Protein AF-A0A0F9S984-F1 (afdb_monomer_lite)

Secondary structure (DSSP, 8-state):
-----GGG--TT-EEEEGGG--EEEEEEEE--HHHHHSS---TTT---EEEEEETTT-SEEEEEGGGEEEEE-----

pLDDT: mean 80.07, std 17.89, range [41.16, 97.5]

Radius of gyration: 12.95 Å; chains: 1; bounding box: 31×30×35 Å

Organism: NCBI:txid412755

Sequence (77 aa):
MEKREVRQLRIGDRVSLKYSLGIGKITRIVWSYREYRYGNLPKDGMYPMIEFRDIMTKGKRWATYLAIAEWTHVKHW

Structure (mmCIF, N/CA/C/O backbone):
data_AF-A0A0F9S984-F1
#
_entry.id   AF-A0A0F9S984-F1
#
loop_
_atom_site.group_PDB
_atom_site.id
_atom_site.type_symbol
_atom_site.label_atom_id
_atom_site.label_alt_id
_atom_site.label_comp_id
_atom_site.label_asym_id
_atom_site.label_entity_id
_atom_site.label_seq_id
_atom_site.pdbx_PDB_ins_code
_atom_site.Cartn_x
_atom_site.Cartn_y
_atom_site.Cartn_z
_atom_site.occupancy
_atom_site.B_iso_or_equiv
_atom_site.auth_seq_id
_atom_site.auth_comp_id
_atom_site.auth_asym_id
_atom_site.auth_atom_id
_atom_site.pdbx_PDB_model_num
ATOM 1 N N . MET A 1 1 ? 7.029 17.312 -8.224 1.00 41.16 1 MET A N 1
ATOM 2 C CA . MET A 1 1 ? 6.853 16.301 -7.162 1.00 41.16 1 MET A CA 1
ATOM 3 C C . MET A 1 1 ? 7.888 15.223 -7.436 1.00 41.16 1 MET A C 1
ATOM 5 O O . MET A 1 1 ? 7.768 14.560 -8.460 1.00 41.16 1 MET A O 1
ATOM 9 N N . GLU A 1 2 ? 8.970 15.152 -6.656 1.00 42.00 2 GLU A N 1
ATOM 10 C CA . GLU A 1 2 ? 9.985 14.104 -6.842 1.00 42.00 2 GLU A CA 1
ATOM 11 C C . GLU A 1 2 ? 9.292 12.740 -6.812 1.00 42.00 2 GLU A C 1
ATOM 13 O O . GLU A 1 2 ? 8.539 12.442 -5.880 1.00 42.00 2 GLU A O 1
ATOM 18 N N . LYS A 1 3 ? 9.500 11.928 -7.854 1.00 52.22 3 LYS A N 1
ATOM 19 C CA . LYS A 1 3 ? 9.072 10.530 -7.856 1.00 52.22 3 LYS A CA 1
ATOM 20 C C . LYS A 1 3 ? 9.879 9.826 -6.768 1.00 52.22 3 LYS A C 1
ATOM 22 O O . LYS A 1 3 ? 10.987 9.371 -7.027 1.00 52.22 3 LYS A O 1
ATOM 27 N N . ARG A 1 4 ? 9.347 9.771 -5.546 1.00 63.34 4 ARG A N 1
ATOM 28 C CA . ARG A 1 4 ? 9.916 8.940 -4.484 1.00 63.34 4 ARG A CA 1
ATOM 29 C C . ARG A 1 4 ? 10.054 7.522 -5.022 1.00 63.34 4 ARG A C 1
ATOM 31 O O . ARG A 1 4 ? 9.148 7.013 -5.685 1.00 63.34 4 ARG A O 1
ATOM 38 N N . GLU A 1 5 ? 11.203 6.905 -4.788 1.00 74.88 5 GLU A N 1
ATOM 39 C CA . GLU A 1 5 ? 11.459 5.573 -5.311 1.00 74.88 5 GLU A CA 1
ATOM 40 C C . GLU A 1 5 ? 10.491 4.580 -4.670 1.00 74.88 5 GLU A C 1
ATOM 42 O O . GLU A 1 5 ? 10.433 4.440 -3.451 1.00 74.88 5 GLU A O 1
ATOM 47 N N . VAL A 1 6 ? 9.761 3.837 -5.497 1.00 76.25 6 VAL A N 1
ATOM 48 C CA . VAL A 1 6 ? 8.810 2.801 -5.064 1.00 76.25 6 VAL A CA 1
ATOM 49 C C . VAL A 1 6 ? 9.419 1.776 -4.097 1.00 76.25 6 VAL A C 1
ATOM 51 O O . VAL A 1 6 ? 8.728 1.218 -3.248 1.00 76.25 6 VAL A O 1
ATOM 54 N N . ARG A 1 7 ? 10.737 1.566 -4.184 1.00 75.56 7 ARG A N 1
ATOM 55 C CA . ARG A 1 7 ? 11.525 0.689 -3.305 1.00 75.56 7 ARG A CA 1
ATOM 56 C C . ARG A 1 7 ? 11.567 1.161 -1.853 1.00 75.56 7 ARG A C 1
ATOM 58 O O . ARG A 1 7 ? 11.884 0.371 -0.972 1.00 75.56 7 ARG A O 1
ATOM 65 N N . GLN A 1 8 ? 11.267 2.430 -1.602 1.00 82.62 8 GLN A N 1
ATOM 66 C CA . GLN A 1 8 ? 11.281 3.001 -0.262 1.00 82.62 8 GLN A CA 1
ATOM 67 C C . GLN A 1 8 ? 10.010 2.690 0.518 1.00 82.62 8 GLN A C 1
ATOM 69 O O . GLN A 1 8 ? 10.027 2.868 1.727 1.00 82.62 8 GLN A O 1
ATOM 74 N N . LEU A 1 9 ? 8.939 2.228 -0.132 1.00 85.88 9 LEU A N 1
ATOM 75 C CA . LEU A 1 9 ? 7.654 1.927 0.494 1.00 85.88 9 LEU A CA 1
ATOM 76 C C . LEU A 1 9 ? 7.791 0.812 1.549 1.00 85.88 9 LEU A C 1
ATOM 78 O O . LEU A 1 9 ? 8.378 -0.238 1.279 1.00 85.88 9 LEU A O 1
ATOM 82 N N . ARG A 1 10 ? 7.243 1.020 2.751 1.00 89.81 10 ARG A N 1
ATOM 83 C CA . ARG A 1 10 ? 7.369 0.092 3.889 1.00 89.81 10 ARG A CA 1
ATOM 84 C C . ARG A 1 10 ? 6.017 -0.312 4.453 1.00 89.81 10 ARG A C 1
ATOM 86 O O . ARG A 1 10 ? 5.048 0.445 4.446 1.00 89.81 10 ARG A O 1
ATOM 93 N N . ILE A 1 11 ? 5.972 -1.520 5.013 1.00 93.06 11 ILE A N 1
ATOM 94 C CA . ILE A 1 11 ? 4.871 -1.914 5.892 1.00 93.06 11 ILE A CA 1
ATOM 95 C C . I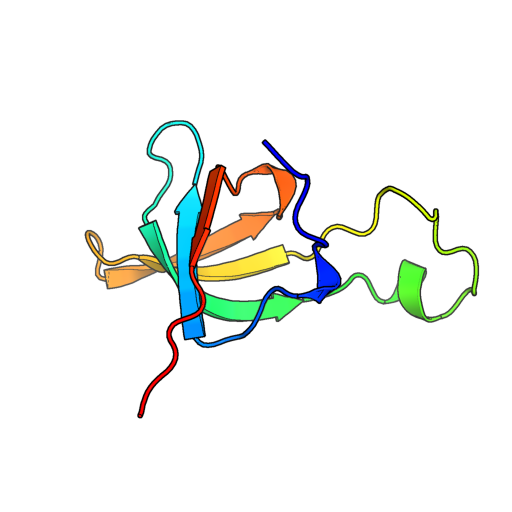LE A 1 11 ? 4.843 -0.933 7.065 1.00 93.06 11 ILE A C 1
ATOM 97 O O . ILE A 1 11 ? 5.869 -0.641 7.673 1.00 93.06 11 ILE A O 1
ATOM 101 N N . GLY A 1 12 ? 3.655 -0.425 7.371 1.00 94.12 12 GLY A N 1
ATOM 102 C CA . GLY A 1 12 ? 3.435 0.573 8.405 1.00 94.12 12 GLY A CA 1
ATOM 103 C C . GLY A 1 12 ? 3.382 2.017 7.915 1.00 94.12 12 GLY A C 1
ATOM 104 O O . GLY A 1 12 ? 2.887 2.861 8.662 1.00 94.12 12 GLY A O 1
ATOM 105 N N . ASP A 1 13 ? 3.790 2.289 6.675 1.00 93.38 13 ASP A N 1
ATOM 106 C CA . ASP A 1 13 ? 3.621 3.606 6.065 1.00 93.38 13 ASP A CA 1
ATOM 107 C C . ASP A 1 13 ? 2.144 3.980 5.964 1.00 93.38 13 ASP A C 1
ATOM 109 O O . ASP A 1 13 ? 1.271 3.127 5.764 1.00 93.38 13 ASP A O 1
ATOM 113 N N . ARG A 1 14 ? 1.860 5.279 6.070 1.00 94.62 14 ARG A N 1
ATOM 114 C CA . ARG A 1 14 ? 0.536 5.821 5.774 1.00 94.62 14 ARG A CA 1
ATOM 115 C C . ARG A 1 14 ? 0.474 6.166 4.292 1.00 94.62 14 ARG A C 1
ATOM 117 O O . ARG A 1 14 ? 1.301 6.938 3.827 1.00 94.62 14 ARG A O 1
ATOM 124 N N . VAL A 1 15 ? -0.513 5.643 3.576 1.00 93.25 15 VAL A N 1
ATOM 125 C CA . VAL A 1 15 ? -0.767 5.920 2.155 1.00 93.25 15 VAL A CA 1
ATOM 126 C C . VAL A 1 15 ? -2.079 6.664 1.978 1.00 93.25 15 VAL A C 1
ATOM 128 O O . VAL A 1 15 ? -3.045 6.395 2.690 1.00 93.25 15 VAL A O 1
ATOM 131 N N . SER A 1 16 ? -2.110 7.565 1.003 1.00 94.62 16 SER A N 1
ATOM 132 C CA . SER A 1 16 ? -3.310 8.184 0.452 1.00 94.62 16 SER A CA 1
ATOM 133 C C . SER A 1 16 ? -3.399 7.822 -1.027 1.00 94.62 16 SER A C 1
ATOM 135 O O . SER A 1 16 ? -2.430 7.991 -1.774 1.00 94.62 16 SER A O 1
ATOM 137 N N . LEU A 1 17 ? -4.537 7.285 -1.455 1.00 93.75 17 LEU A N 1
ATOM 138 C CA . LEU A 1 17 ? -4.779 6.943 -2.851 1.00 93.75 17 LEU A CA 1
ATOM 139 C C . LEU A 1 17 ? -5.379 8.127 -3.614 1.00 93.75 17 LEU A C 1
ATOM 141 O O . LEU A 1 17 ? -6.095 8.959 -3.056 1.00 93.75 17 LEU A O 1
ATOM 145 N N . LYS A 1 18 ? -5.117 8.171 -4.922 1.00 93.12 18 LYS A N 1
ATOM 146 C CA . LYS A 1 18 ? -5.720 9.134 -5.852 1.00 93.12 18 LYS A CA 1
ATOM 147 C C . LYS A 1 18 ? -7.245 9.047 -5.806 1.00 93.12 18 LYS A C 1
ATOM 149 O O . LYS A 1 18 ? -7.799 7.998 -5.485 1.00 93.12 18 LYS A O 1
ATOM 154 N N . TYR A 1 19 ? -7.911 10.146 -6.159 1.00 92.31 19 TYR A N 1
ATOM 155 C CA . TYR A 1 19 ? -9.373 10.223 -6.297 1.00 92.31 19 TYR A CA 1
ATOM 156 C C . TYR A 1 19 ? -10.149 9.757 -5.053 1.00 92.31 19 TYR A C 1
ATOM 158 O O . TYR A 1 19 ? -11.234 9.194 -5.170 1.00 92.31 19 TYR A O 1
ATOM 166 N N . SER A 1 20 ? -9.578 9.953 -3.859 1.00 86.06 20 SER A N 1
ATOM 167 C CA . SER A 1 20 ? -10.195 9.561 -2.585 1.00 86.06 20 SER A CA 1
ATOM 168 C C . SER A 1 20 ? -10.531 8.063 -2.486 1.00 86.06 20 SER A C 1
ATOM 170 O O . SER A 1 20 ? -11.432 7.670 -1.749 1.00 86.06 20 SER A O 1
ATOM 172 N N . LEU A 1 21 ? -9.786 7.205 -3.197 1.00 90.00 21 LEU A N 1
ATOM 173 C CA . LEU A 1 21 ? -10.015 5.751 -3.220 1.00 90.00 21 LEU A CA 1
ATOM 174 C C . LEU A 1 21 ? -9.663 5.048 -1.897 1.00 90.00 21 LEU A C 1
ATOM 176 O O . LEU A 1 21 ? -10.028 3.887 -1.684 1.00 90.00 21 LEU A O 1
ATOM 180 N N . GLY A 1 22 ? -8.966 5.731 -0.993 1.00 94.12 22 GLY A N 1
ATOM 181 C CA . GLY A 1 22 ? -8.687 5.235 0.348 1.00 94.12 22 GLY A CA 1
ATOM 182 C C . GLY A 1 22 ? -7.490 5.917 0.988 1.00 94.12 22 GLY A C 1
ATOM 183 O O . GLY A 1 22 ? -6.615 6.455 0.310 1.00 94.12 22 GLY A O 1
ATOM 184 N N . ILE A 1 23 ? -7.449 5.870 2.314 1.00 95.62 23 ILE A N 1
ATOM 185 C CA . ILE A 1 23 ? -6.322 6.359 3.106 1.00 95.62 23 ILE A CA 1
ATOM 186 C C . ILE 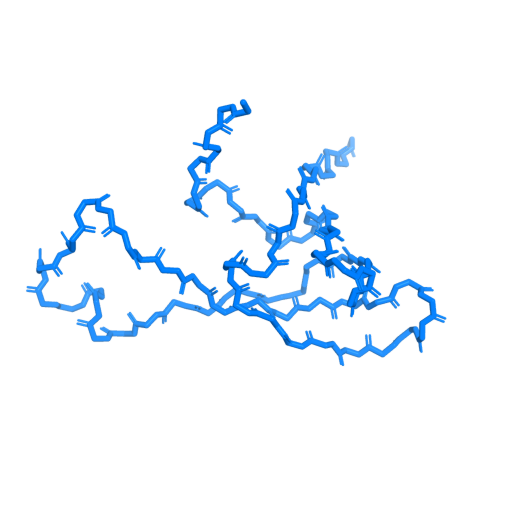A 1 23 ? -6.116 5.425 4.292 1.00 95.62 23 ILE A C 1
ATOM 188 O O . ILE A 1 23 ? -7.062 5.074 4.998 1.00 95.62 23 ILE A O 1
ATOM 192 N N . GLY A 1 24 ? -4.881 4.984 4.514 1.00 96.00 24 GLY A N 1
ATOM 193 C CA . GLY A 1 24 ? -4.641 3.928 5.488 1.00 96.00 24 GLY A CA 1
ATOM 194 C C . GLY A 1 24 ? -3.194 3.551 5.713 1.00 96.00 24 GLY A C 1
ATOM 195 O O . GLY A 1 24 ? -2.281 4.166 5.175 1.00 96.00 24 GLY A O 1
ATOM 196 N N . LYS A 1 25 ? -3.003 2.542 6.562 1.00 96.44 25 LYS A N 1
ATOM 197 C CA . LYS A 1 25 ? -1.686 2.019 6.937 1.00 96.44 25 LYS A CA 1
ATOM 198 C C . LYS A 1 25 ? -1.377 0.773 6.121 1.00 96.44 25 LYS A C 1
ATOM 200 O O . LYS A 1 25 ? -2.185 -0.155 6.128 1.00 96.44 25 LYS A O 1
ATOM 205 N N . ILE A 1 26 ? -0.225 0.728 5.459 1.00 95.31 26 ILE A N 1
ATOM 206 C CA . ILE A 1 26 ? 0.210 -0.444 4.692 1.00 95.31 26 ILE A CA 1
ATOM 207 C C . ILE A 1 26 ? 0.405 -1.624 5.642 1.00 95.31 26 ILE A C 1
ATOM 209 O O . ILE A 1 26 ? 1.125 -1.523 6.635 1.00 95.31 26 ILE A O 1
ATOM 213 N N . THR A 1 27 ? -0.223 -2.749 5.322 1.00 96.50 27 THR A N 1
ATOM 214 C CA . THR A 1 27 ? -0.112 -4.015 6.057 1.00 96.50 27 THR A CA 1
ATOM 215 C C . THR A 1 27 ? 0.690 -5.054 5.285 1.00 96.50 27 THR A C 1
ATOM 217 O O . THR A 1 27 ? 1.274 -5.941 5.903 1.00 96.50 27 THR A O 1
ATOM 220 N N . ARG A 1 28 ? 0.758 -4.951 3.950 1.00 94.94 28 ARG A N 1
ATOM 221 C CA . ARG A 1 28 ? 1.512 -5.884 3.103 1.00 94.94 28 ARG A CA 1
ATOM 222 C C . ARG A 1 28 ? 1.978 -5.228 1.808 1.00 94.94 28 ARG A C 1
ATOM 224 O O . ARG A 1 28 ? 1.288 -4.375 1.261 1.00 94.94 28 ARG A O 1
ATOM 231 N N . ILE A 1 29 ? 3.123 -5.680 1.299 1.00 91.38 29 ILE A N 1
ATOM 232 C CA . ILE A 1 29 ? 3.676 -5.289 -0.001 1.00 91.38 29 ILE A CA 1
ATOM 233 C C . ILE A 1 29 ? 3.991 -6.571 -0.769 1.00 91.38 29 ILE A C 1
ATOM 235 O O . ILE A 1 29 ? 4.656 -7.462 -0.240 1.00 91.38 29 ILE A O 1
ATOM 239 N N . VAL A 1 30 ? 3.491 -6.681 -1.995 1.00 88.62 30 VAL A N 1
ATOM 240 C CA . VAL A 1 30 ? 3.691 -7.831 -2.877 1.00 88.62 30 VAL A CA 1
ATOM 241 C C . VAL A 1 30 ? 4.348 -7.350 -4.162 1.00 88.62 30 VAL A C 1
ATOM 243 O O . VAL A 1 30 ? 3.822 -6.480 -4.851 1.00 88.62 30 VAL A O 1
ATOM 246 N N . TRP A 1 31 ? 5.492 -7.943 -4.484 1.00 82.19 31 TRP A N 1
ATOM 247 C CA . TRP A 1 31 ? 6.236 -7.690 -5.713 1.00 82.19 31 TRP A CA 1
ATOM 248 C C . TRP A 1 31 ? 6.007 -8.839 -6.701 1.00 82.19 31 TRP A C 1
ATOM 250 O O . TRP A 1 31 ? 5.871 -9.992 -6.286 1.00 82.19 31 TRP A O 1
ATOM 260 N N . SER A 1 32 ? 5.966 -8.549 -8.002 1.00 70.69 32 SER A N 1
ATOM 261 C CA . SER A 1 32 ? 5.844 -9.591 -9.026 1.00 70.69 32 SER A CA 1
ATOM 262 C C . SER A 1 32 ? 7.090 -10.486 -9.040 1.00 70.69 32 SER A C 1
ATOM 264 O O . SER A 1 32 ? 8.210 -10.032 -9.273 1.00 70.69 32 SER A O 1
ATOM 266 N N . TYR A 1 33 ? 6.901 -11.791 -8.826 1.00 56.91 33 TYR A N 1
ATOM 267 C CA . TYR A 1 33 ? 7.980 -12.790 -8.806 1.00 56.91 33 TYR A CA 1
ATOM 268 C C . TYR A 1 33 ? 8.678 -12.945 -10.172 1.00 56.91 33 TYR A C 1
ATOM 270 O O . TYR A 1 33 ? 9.865 -13.267 -10.244 1.00 56.91 33 TYR A O 1
ATOM 278 N N . ARG A 1 34 ? 7.953 -12.673 -11.269 1.00 54.69 34 ARG A N 1
ATOM 279 C CA . ARG A 1 34 ? 8.476 -12.730 -12.646 1.00 54.69 34 ARG A CA 1
ATOM 280 C C . ARG A 1 34 ? 9.505 -11.625 -12.914 1.00 54.69 34 ARG A C 1
ATOM 282 O O . ARG A 1 34 ? 10.421 -11.828 -13.695 1.00 54.69 34 ARG A O 1
ATOM 289 N N . GLU A 1 35 ? 9.389 -10.491 -12.232 1.00 54.59 35 GLU A N 1
ATOM 290 C CA . GLU A 1 35 ? 10.301 -9.348 -12.375 1.00 54.59 35 GLU A CA 1
ATOM 291 C C . GLU A 1 35 ? 11.546 -9.510 -11.485 1.00 54.59 35 GLU A C 1
ATOM 293 O O . GLU A 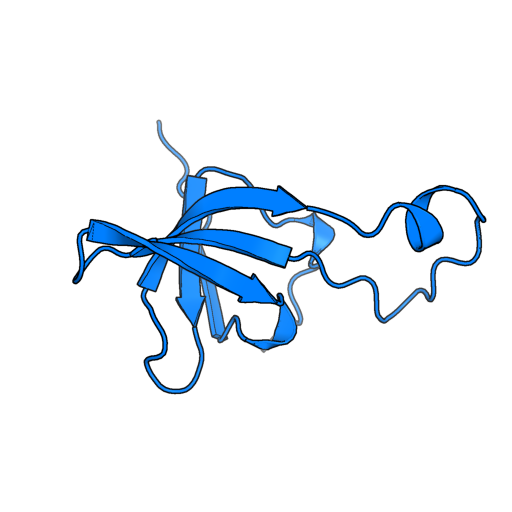1 35 ? 12.634 -9.080 -11.852 1.00 54.59 35 GLU A O 1
ATOM 298 N N . TYR A 1 36 ? 11.414 -10.223 -10.359 1.00 52.28 36 TYR A N 1
ATOM 299 C CA . TYR A 1 36 ? 12.518 -10.531 -9.442 1.00 52.28 36 TYR A CA 1
ATOM 300 C C . TYR A 1 36 ? 13.486 -11.607 -9.978 1.00 52.28 36 TYR A C 1
ATOM 302 O O . TYR A 1 36 ? 14.691 -11.513 -9.760 1.00 52.28 36 TYR A O 1
ATOM 310 N N . ARG A 1 37 ? 12.984 -12.637 -10.681 1.00 50.72 37 ARG A N 1
ATOM 311 C CA . ARG A 1 37 ? 13.767 -13.841 -11.043 1.00 50.72 37 ARG A CA 1
ATOM 312 C C . ARG A 1 37 ? 14.572 -13.735 -12.345 1.00 50.72 37 ARG A C 1
ATOM 314 O O . ARG A 1 37 ? 15.561 -14.445 -12.487 1.00 50.72 37 ARG A O 1
ATOM 321 N N . TYR A 1 38 ? 14.162 -12.895 -13.296 1.00 54.97 38 TYR A N 1
ATOM 322 C CA . TYR A 1 38 ? 14.731 -12.903 -14.654 1.00 54.97 38 TYR A CA 1
ATOM 323 C C . TYR A 1 38 ? 15.713 -11.762 -14.954 1.00 54.97 38 TYR A C 1
ATOM 325 O O . TYR A 1 38 ? 16.100 -11.608 -16.107 1.00 54.97 38 TYR A O 1
ATOM 333 N N . GLY A 1 39 ? 16.121 -10.955 -13.965 1.00 51.34 39 GLY A N 1
ATOM 334 C CA . GLY A 1 39 ? 17.152 -9.909 -14.121 1.00 51.34 39 GLY A CA 1
ATOM 335 C C . GLY A 1 39 ? 16.790 -8.743 -15.056 1.00 51.34 39 GLY A C 1
ATOM 336 O O . GLY A 1 39 ? 17.408 -7.685 -14.987 1.00 51.34 39 GLY A O 1
ATOM 337 N N . ASN A 1 40 ? 15.745 -8.893 -15.869 1.00 52.28 40 ASN A N 1
ATOM 338 C CA . ASN A 1 40 ? 15.140 -7.865 -16.703 1.00 52.28 40 ASN A CA 1
ATOM 339 C C . ASN A 1 40 ? 14.221 -6.995 -15.846 1.00 52.28 40 ASN A C 1
ATOM 341 O O . ASN A 1 40 ? 13.002 -7.006 -15.990 1.00 52.28 40 ASN A O 1
ATOM 345 N N . LEU A 1 41 ? 14.824 -6.269 -14.911 1.00 52.94 41 LEU A N 1
ATOM 346 C CA . LEU A 1 41 ? 14.167 -5.170 -14.226 1.00 52.94 41 LEU A CA 1
ATOM 347 C C . LEU A 1 41 ? 14.118 -4.005 -15.220 1.00 52.94 41 LEU A C 1
ATOM 349 O O . LEU A 1 41 ? 15.176 -3.437 -15.512 1.00 52.94 41 LEU A O 1
ATOM 353 N N . PRO A 1 42 ? 12.954 -3.601 -15.757 1.00 47.41 42 PRO A N 1
ATOM 354 C CA . PRO A 1 42 ? 12.891 -2.286 -16.361 1.00 47.41 42 PRO A CA 1
ATOM 355 C C . PRO A 1 42 ? 13.228 -1.290 -15.242 1.00 47.41 42 PRO A C 1
ATOM 357 O O . PRO A 1 42 ? 12.598 -1.287 -14.181 1.00 47.41 42 PRO A O 1
ATOM 360 N N . LYS A 1 43 ? 14.292 -0.499 -15.447 1.00 52.84 43 LYS A N 1
ATOM 361 C CA . LYS A 1 43 ? 14.754 0.540 -14.503 1.00 52.84 43 LYS A CA 1
ATOM 362 C C . LYS A 1 43 ? 13.610 1.477 -14.078 1.00 52.84 43 LYS A C 1
ATOM 364 O O . LYS A 1 43 ? 13.646 2.000 -12.970 1.00 52.84 43 LYS A O 1
ATOM 369 N N . ASP A 1 44 ? 12.572 1.567 -14.907 1.00 52.62 44 ASP A N 1
ATOM 370 C CA . ASP A 1 44 ? 11.297 2.225 -14.664 1.00 52.62 44 ASP A CA 1
ATOM 371 C C . ASP A 1 44 ? 10.143 1.231 -14.891 1.00 52.62 44 ASP A C 1
ATOM 373 O O . ASP A 1 44 ? 9.939 0.781 -16.015 1.00 52.62 44 ASP A O 1
ATOM 377 N N . GLY A 1 45 ? 9.366 0.885 -13.857 1.00 55.06 45 GLY A N 1
ATOM 378 C CA . GLY A 1 45 ? 8.093 0.165 -14.059 1.00 55.06 45 GLY A CA 1
ATOM 379 C C . GLY A 1 45 ? 7.733 -0.931 -13.056 1.00 55.06 45 GLY A C 1
ATOM 380 O O . GLY A 1 45 ? 6.618 -1.439 -13.114 1.00 55.06 45 GLY A O 1
ATOM 381 N N . MET A 1 46 ? 8.620 -1.288 -12.121 1.00 67.25 46 MET A N 1
ATOM 382 C CA . MET A 1 46 ? 8.296 -2.304 -11.112 1.00 67.25 46 MET A CA 1
ATOM 383 C C . MET A 1 46 ? 7.381 -1.715 -10.032 1.00 67.25 46 MET A C 1
ATOM 385 O O . MET A 1 46 ? 7.829 -0.971 -9.157 1.00 67.25 46 MET A O 1
ATOM 389 N N . TYR A 1 47 ? 6.091 -2.035 -10.096 1.00 77.38 47 TYR A N 1
ATOM 390 C CA . TYR A 1 47 ? 5.083 -1.490 -9.192 1.00 77.38 47 TYR A CA 1
ATOM 391 C C . TYR A 1 47 ? 4.524 -2.586 -8.279 1.00 77.38 47 TYR A C 1
ATOM 393 O O . TYR A 1 47 ? 3.877 -3.512 -8.767 1.00 77.38 47 TYR A O 1
ATOM 401 N N . PRO A 1 48 ? 4.733 -2.504 -6.953 1.00 85.62 48 PRO A N 1
ATOM 402 C CA . PRO A 1 48 ? 4.164 -3.464 -6.034 1.00 85.62 48 PRO A CA 1
ATOM 403 C C . PRO A 1 48 ? 2.647 -3.298 -5.963 1.00 85.62 48 PRO A C 1
ATOM 405 O O . PRO A 1 48 ? 2.089 -2.209 -6.157 1.00 85.62 48 PRO A O 1
ATOM 408 N N . MET A 1 49 ? 1.991 -4.391 -5.598 1.00 91.00 49 MET A N 1
ATOM 409 C CA . MET A 1 49 ? 0.641 -4.360 -5.062 1.00 91.00 49 MET A CA 1
ATOM 410 C C . MET A 1 49 ? 0.725 -4.227 -3.542 1.00 91.00 49 MET A C 1
ATOM 412 O O . MET A 1 49 ? 1.520 -4.907 -2.892 1.00 91.00 49 MET A O 1
ATOM 416 N N . ILE A 1 50 ? -0.087 -3.348 -2.969 1.00 93.25 50 ILE A N 1
ATOM 417 C CA . ILE A 1 50 ? -0.093 -3.061 -1.537 1.00 93.25 50 ILE A CA 1
ATOM 418 C C . ILE A 1 50 ? -1.432 -3.457 -0.930 1.00 93.25 50 ILE A C 1
ATOM 420 O O . ILE A 1 50 ? -2.483 -3.193 -1.510 1.00 93.25 50 ILE A O 1
ATOM 424 N N . GLU A 1 51 ? -1.387 -4.070 0.248 1.00 96.44 51 GLU A N 1
ATOM 425 C CA . GLU A 1 51 ? -2.537 -4.168 1.146 1.00 96.44 51 GLU A CA 1
ATOM 426 C C . GLU A 1 51 ? -2.411 -3.047 2.175 1.00 96.44 51 GLU A C 1
ATOM 428 O O . GLU A 1 51 ? -1.332 -2.836 2.739 1.00 96.44 51 GLU A O 1
ATOM 433 N N . PHE A 1 52 ? -3.503 -2.344 2.451 1.00 96.50 52 PHE A N 1
ATOM 434 C CA . PHE A 1 52 ? -3.559 -1.364 3.527 1.00 96.50 52 PHE A CA 1
ATOM 435 C C . PHE A 1 52 ? -4.859 -1.482 4.316 1.00 96.50 52 PHE A C 1
ATOM 437 O O . PHE A 1 52 ? -5.901 -1.891 3.796 1.00 96.50 52 PHE A O 1
ATOM 444 N N . ARG A 1 53 ? -4.800 -1.104 5.594 1.00 97.50 53 ARG A N 1
ATOM 445 C CA . ARG A 1 53 ? -5.980 -0.958 6.442 1.00 97.50 53 ARG A CA 1
ATOM 446 C C . ARG A 1 53 ? -6.498 0.467 6.347 1.00 97.50 53 ARG A C 1
ATOM 448 O O . ARG A 1 53 ? -5.842 1.396 6.819 1.00 97.50 53 ARG A O 1
ATOM 455 N N . ASP A 1 54 ? -7.657 0.619 5.726 1.00 96.38 54 ASP A N 1
ATOM 456 C CA . ASP A 1 54 ? -8.303 1.905 5.494 1.00 96.38 54 ASP A CA 1
ATOM 457 C C . ASP A 1 54 ? -8.830 2.490 6.816 1.00 96.38 54 ASP A C 1
ATOM 459 O O . ASP A 1 54 ? -9.467 1.794 7.611 1.00 96.38 54 ASP A O 1
ATOM 463 N N . ILE A 1 55 ? -8.535 3.763 7.094 1.00 94.88 55 ILE A N 1
ATOM 464 C CA . ILE A 1 55 ? -8.874 4.375 8.389 1.00 94.88 55 ILE A CA 1
ATOM 465 C C . ILE A 1 55 ? -10.366 4.671 8.535 1.00 94.88 55 ILE A C 1
ATOM 467 O O . ILE A 1 55 ? -10.837 4.729 9.674 1.00 94.88 55 ILE A O 1
ATOM 471 N N . MET A 1 56 ? -11.085 4.855 7.424 1.00 92.69 56 MET A N 1
ATOM 472 C CA . MET A 1 56 ? -12.501 5.225 7.417 1.00 92.69 56 MET A CA 1
ATOM 473 C C . MET A 1 56 ? -13.363 3.980 7.572 1.00 92.69 56 MET A C 1
ATOM 475 O O . MET A 1 56 ? -14.195 3.892 8.467 1.00 92.69 56 MET A O 1
ATOM 479 N N . THR A 1 57 ? -13.106 2.979 6.736 1.00 94.00 57 THR A N 1
ATOM 480 C CA . THR A 1 57 ? -13.887 1.736 6.701 1.00 94.00 57 THR A CA 1
ATOM 481 C C . THR A 1 57 ? -13.380 0.673 7.668 1.00 94.00 57 THR A C 1
ATOM 483 O O . THR A 1 57 ? -14.046 -0.337 7.871 1.00 94.00 57 THR A O 1
ATOM 486 N N . LYS A 1 58 ? -12.180 0.855 8.239 1.00 93.56 58 LYS A N 1
ATOM 487 C CA . LYS A 1 58 ? -11.458 -0.132 9.067 1.00 93.56 58 LYS A CA 1
ATOM 488 C C . LYS A 1 58 ? -11.176 -1.465 8.364 1.00 93.56 58 LYS A C 1
ATOM 490 O O . LYS A 1 58 ? -10.603 -2.356 9.001 1.00 93.56 58 LYS A O 1
ATOM 495 N N . GLY A 1 59 ? -11.536 -1.595 7.088 1.00 95.38 59 GLY A N 1
ATOM 496 C CA . GLY A 1 59 ? -11.353 -2.778 6.261 1.00 95.38 59 GLY A CA 1
ATOM 497 C C . GLY A 1 59 ? -9.978 -2.831 5.603 1.00 95.38 59 GLY A C 1
ATOM 498 O O . GLY A 1 59 ? -9.234 -1.848 5.571 1.00 95.38 59 GLY A O 1
ATOM 499 N N . LYS A 1 60 ? -9.643 -4.006 5.073 1.00 97.19 60 LYS A N 1
ATOM 500 C CA . LYS A 1 60 ? -8.460 -4.196 4.232 1.00 97.19 60 LYS A CA 1
ATOM 501 C C . LYS A 1 60 ? -8.800 -3.855 2.789 1.00 97.19 60 LYS A C 1
ATOM 503 O O . LYS A 1 60 ? -9.851 -4.256 2.293 1.00 97.19 60 LYS A O 1
ATOM 508 N N . ARG A 1 61 ? -7.903 -3.144 2.117 1.00 96.12 61 ARG A N 1
ATOM 509 C CA . ARG A 1 61 ? -8.010 -2.809 0.697 1.00 96.12 61 ARG A CA 1
ATOM 510 C C . ARG A 1 61 ? -6.700 -3.113 -0.005 1.00 96.12 61 ARG A C 1
ATOM 512 O O . ARG A 1 61 ? -5.635 -3.050 0.606 1.00 96.12 61 ARG A O 1
ATOM 519 N N . TRP A 1 62 ? -6.806 -3.417 -1.292 1.00 94.94 62 TRP A N 1
ATOM 520 C CA . TRP A 1 62 ? -5.666 -3.632 -2.168 1.00 94.94 62 TRP A CA 1
ATOM 521 C C . TRP A 1 62 ? -5.582 -2.517 -3.199 1.00 94.94 62 TRP A C 1
ATOM 523 O O . TRP A 1 62 ? -6.604 -2.059 -3.708 1.00 94.94 62 TRP A O 1
ATOM 533 N N . ALA A 1 63 ? -4.366 -2.081 -3.501 1.00 91.88 63 ALA A N 1
ATOM 534 C CA . ALA A 1 63 ? -4.109 -1.097 -4.539 1.00 91.88 63 ALA A CA 1
ATOM 535 C C . ALA A 1 63 ? -2.754 -1.355 -5.198 1.00 91.88 63 ALA A C 1
ATOM 537 O O . ALA A 1 63 ? -1.809 -1.814 -4.561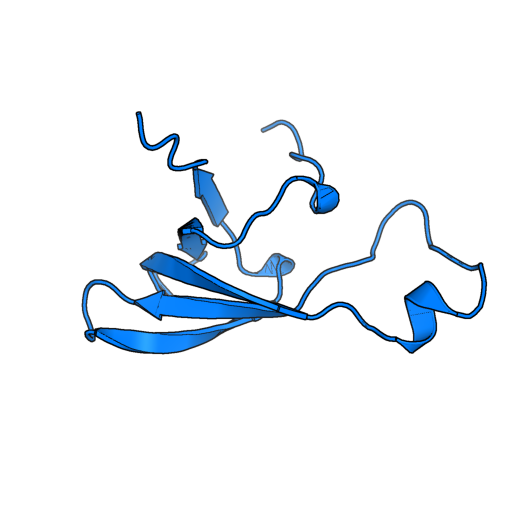 1.00 91.88 63 ALA A O 1
ATOM 538 N N . THR A 1 64 ? -2.641 -1.034 -6.481 1.00 89.12 64 THR A N 1
ATOM 539 C CA . THR A 1 64 ? -1.341 -0.957 -7.158 1.00 89.12 64 THR A CA 1
ATOM 540 C C . THR A 1 64 ? -0.635 0.339 -6.774 1.00 89.12 64 THR A C 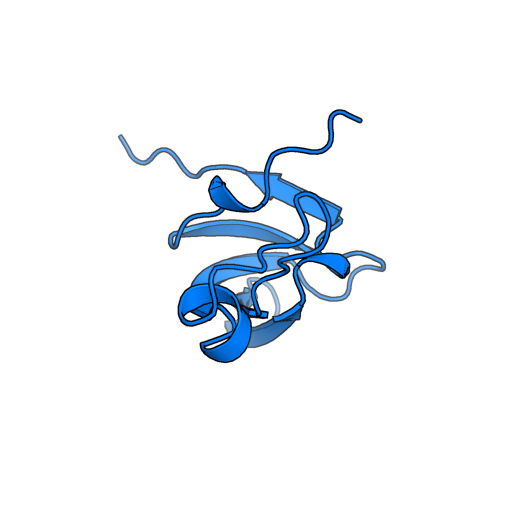1
ATOM 542 O O . THR A 1 64 ? -1.309 1.355 -6.597 1.00 89.12 64 THR A O 1
ATOM 545 N N . TYR A 1 65 ? 0.699 0.361 -6.753 1.00 83.75 65 TYR A N 1
ATOM 546 C CA . TYR A 1 65 ? 1.470 1.585 -6.493 1.00 83.75 65 TYR A CA 1
ATOM 547 C C . TYR A 1 65 ? 1.042 2.797 -7.339 1.00 83.75 65 TYR A C 1
ATOM 549 O O . TYR A 1 65 ? 0.999 3.912 -6.832 1.00 83.75 65 TYR A O 1
ATOM 557 N N . LEU A 1 66 ? 0.654 2.594 -8.603 1.00 85.12 66 LEU A N 1
ATOM 558 C CA . LEU A 1 66 ? 0.192 3.669 -9.495 1.00 85.12 66 LEU A CA 1
ATOM 559 C C . LEU A 1 66 ? -1.035 4.437 -8.971 1.00 85.1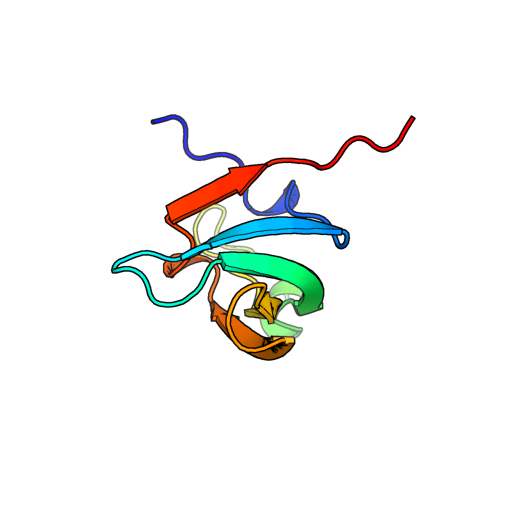2 66 LEU A C 1
ATOM 561 O O . LEU A 1 66 ? -1.271 5.579 -9.381 1.00 85.12 66 LEU A O 1
ATOM 565 N N . ALA A 1 67 ? -1.804 3.826 -8.069 1.00 88.94 67 ALA A N 1
ATOM 566 C CA . ALA A 1 67 ? -2.961 4.432 -7.426 1.00 88.94 67 ALA A CA 1
ATOM 567 C C . ALA A 1 67 ? -2.589 5.285 -6.201 1.00 88.94 67 ALA A C 1
ATOM 569 O O . ALA A 1 67 ? -3.438 6.026 -5.712 1.00 88.94 67 ALA A O 1
ATOM 570 N N . ILE A 1 68 ? -1.351 5.210 -5.704 1.00 90.06 68 ILE A N 1
ATOM 571 C CA . ILE A 1 68 ? -0.885 6.004 -4.565 1.00 90.06 68 ILE A CA 1
ATOM 572 C C . ILE A 1 68 ? -0.681 7.448 -5.037 1.00 90.06 68 ILE A C 1
ATOM 574 O O . ILE A 1 68 ? 0.038 7.705 -6.004 1.00 90.06 68 ILE A O 1
ATOM 578 N N . ALA A 1 69 ? -1.355 8.388 -4.378 1.00 90.81 69 ALA A N 1
ATOM 579 C CA . ALA A 1 69 ? -1.122 9.815 -4.565 1.00 90.81 69 ALA A CA 1
ATOM 580 C C . ALA A 1 69 ? 0.073 10.259 -3.718 1.00 90.81 69 ALA A C 1
ATOM 582 O O . ALA A 1 69 ? 0.996 10.889 -4.221 1.00 90.81 69 ALA A O 1
ATOM 583 N N . GLU A 1 70 ? 0.064 9.874 -2.441 1.00 90.12 70 GLU A N 1
ATOM 584 C CA . GLU A 1 70 ? 1.065 10.262 -1.451 1.00 90.12 70 GLU A CA 1
ATOM 585 C C . GLU A 1 70 ? 1.271 9.133 -0.435 1.00 90.12 70 GLU A C 1
ATOM 587 O O . GLU A 1 70 ? 0.346 8.374 -0.132 1.00 90.12 70 GLU A O 1
ATOM 592 N N . TRP A 1 71 ? 2.472 9.033 0.137 1.00 91.25 71 TRP A N 1
ATOM 593 C CA . TRP A 1 71 ? 2.706 8.219 1.330 1.00 91.25 71 TRP A CA 1
ATOM 594 C C . TRP A 1 71 ? 3.686 8.890 2.285 1.00 91.25 71 TRP A C 1
ATOM 596 O O . TRP A 1 71 ? 4.537 9.680 1.874 1.00 91.25 71 TRP A O 1
ATOM 606 N N . THR A 1 72 ? 3.591 8.546 3.563 1.00 90.25 72 THR A N 1
ATOM 607 C CA . THR A 1 72 ? 4.440 9.082 4.625 1.00 90.25 72 THR A CA 1
ATOM 608 C C . THR A 1 72 ? 4.967 7.939 5.470 1.00 90.25 72 THR A C 1
ATOM 610 O O . THR A 1 72 ? 4.194 7.112 5.963 1.00 90.25 72 THR A O 1
ATOM 613 N N . HIS A 1 73 ? 6.286 7.925 5.668 1.00 89.94 73 HIS A N 1
ATOM 614 C CA . HIS A 1 73 ? 6.911 7.017 6.615 1.00 89.94 73 HIS A CA 1
ATOM 615 C C . HIS A 1 73 ? 6.452 7.352 8.023 1.00 89.94 73 HIS A C 1
ATOM 617 O O . HIS A 1 73 ? 6.736 8.433 8.544 1.00 89.94 73 HIS A O 1
ATOM 623 N N . VAL A 1 74 ? 5.758 6.408 8.650 1.00 77.81 74 VAL A N 1
ATOM 624 C CA . VAL A 1 74 ? 5.444 6.517 10.068 1.00 77.81 74 VAL A CA 1
ATOM 625 C C . VAL A 1 74 ? 6.695 6.079 10.820 1.00 77.81 74 VAL A C 1
ATOM 627 O O . VAL A 1 74 ? 6.888 4.899 11.102 1.00 77.81 74 VAL A O 1
ATOM 630 N N . LYS A 1 75 ? 7.588 7.037 11.093 1.00 62.91 75 LYS A N 1
ATOM 631 C CA . LYS A 1 75 ? 8.668 6.850 12.064 1.00 62.91 75 LYS A CA 1
ATOM 632 C C . LYS A 1 75 ? 8.013 6.731 13.439 1.00 62.91 75 LYS A C 1
ATOM 634 O O . LYS A 1 75 ? 7.661 7.746 14.034 1.00 62.91 75 LYS A O 1
ATOM 639 N N . HIS A 1 76 ? 7.781 5.514 13.915 1.00 49.41 76 HIS A N 1
ATOM 640 C CA . HIS A 1 76 ? 7.562 5.339 15.345 1.00 49.41 76 HIS A CA 1
ATOM 641 C C . HIS A 1 76 ? 8.909 5.490 16.061 1.00 49.41 76 HIS A C 1
ATOM 643 O O . HIS A 1 76 ? 9.929 5.016 15.557 1.00 49.41 76 HIS A O 1
ATOM 649 N N . TRP A 1 77 ? 8.861 6.262 17.147 1.00 41.69 77 TRP A N 1
ATOM 650 C CA . TRP A 1 77 ? 9.925 6.518 18.114 1.00 41.69 77 TRP A CA 1
ATOM 651 C C . TRP A 1 77 ? 10.244 5.254 18.909 1.00 41.69 77 TRP A C 1
ATOM 653 O O . TRP A 1 77 ? 9.293 4.466 19.130 1.00 41.69 77 TRP A O 1
#

Foldseek 3Di:
DPPDDLVVDDQQKWFQFPPRPFTFGWHDWAWDPVCVPPVPNPPPDGWIKTWGQGPPVSDIDIDINVRTPDIDDPPDD